Protein AF-A0A7C8NYQ8-F1 (afdb_monomer_lite)

Sequence (105 aa):
GIHELINSCTKLTHLSLTGVVCFLRKDLTRFCRPPPNEFNEHQRAVFCVFSGPGVAKLRNHLNHLSHTNGNLAPDQAYYDDREEQDTPLVDEEDDEDEEEEIQEE

Secondary structure (DSSP, 8-state):
-HHHHHHH-TT--EEEEES-GGG-SHHHHTTSBPPPTTS-HHHHHHEEEEETHHHHHHHHHHHHHHHHHS---TT------------------------------

Structure (mmCIF, N/CA/C/O backbone):
data_AF-A0A7C8NYQ8-F1
#
_entry.id   AF-A0A7C8NYQ8-F1
#
loop_
_atom_site.group_PDB
_atom_site.id
_atom_site.type_symbol
_atom_site.label_atom_id
_atom_site.label_alt_id
_atom_site.label_comp_id
_atom_site.label_asym_id
_atom_site.label_entity_id
_atom_site.label_seq_id
_atom_site.pdbx_PDB_ins_code
_atom_site.Cartn_x
_atom_site.Cartn_y
_atom_site.Cartn_z
_atom_site.occupancy
_atom_site.B_iso_or_equiv
_atom_site.auth_seq_id
_atom_site.auth_comp_id
_atom_site.auth_asym_id
_atom_site.auth_atom_id
_atom_site.pdbx_PDB_model_num
ATOM 1 N N . GLY A 1 1 ? -3.415 -15.870 6.580 1.00 71.00 1 GLY A N 1
ATOM 2 C CA . GLY A 1 1 ? -2.932 -15.266 5.314 1.00 71.00 1 GLY A CA 1
ATOM 3 C C . GLY A 1 1 ? -2.129 -13.996 5.580 1.00 71.00 1 GLY A C 1
ATOM 4 O O . GLY A 1 1 ? -2.039 -13.568 6.719 1.00 71.00 1 GLY A O 1
ATOM 5 N N . ILE A 1 2 ? -1.542 -13.364 4.556 1.00 78.50 2 ILE A N 1
ATOM 6 C CA . ILE A 1 2 ? -0.738 -12.128 4.727 1.00 78.50 2 ILE A CA 1
ATOM 7 C C . ILE A 1 2 ? -1.561 -10.920 5.217 1.00 78.50 2 ILE A C 1
ATOM 9 O O . ILE A 1 2 ? -1.035 -10.046 5.896 1.00 78.50 2 ILE A O 1
ATOM 13 N N . HIS A 1 3 ? -2.862 -10.896 4.911 1.00 84.50 3 HIS A N 1
ATOM 14 C CA . HIS A 1 3 ? -3.816 -9.901 5.410 1.00 84.50 3 HIS A CA 1
ATOM 15 C C . HIS A 1 3 ? -3.905 -9.906 6.943 1.00 84.50 3 HIS A C 1
ATOM 17 O O . HIS A 1 3 ? -3.721 -8.862 7.563 1.00 84.50 3 HIS A O 1
ATOM 23 N N . GLU A 1 4 ? -4.056 -11.085 7.555 1.00 85.31 4 GLU A N 1
ATOM 24 C CA . GLU A 1 4 ? -4.007 -11.244 9.015 1.00 85.31 4 GLU A CA 1
ATOM 25 C C . GLU A 1 4 ? -2.666 -10.780 9.580 1.00 85.31 4 GLU A C 1
ATOM 27 O O . GLU A 1 4 ? -2.655 -10.032 10.547 1.00 85.31 4 GLU A O 1
ATOM 32 N N . LEU A 1 5 ? -1.542 -11.130 8.941 1.00 85.62 5 LEU A N 1
ATOM 33 C CA . LEU A 1 5 ? -0.219 -10.702 9.409 1.00 85.62 5 LEU A CA 1
ATOM 34 C C . LEU A 1 5 ? -0.093 -9.170 9.443 1.00 85.62 5 LEU A C 1
ATOM 36 O O . LEU A 1 5 ? 0.354 -8.603 10.438 1.00 85.62 5 LEU A O 1
ATOM 40 N N . ILE A 1 6 ? -0.518 -8.486 8.377 1.00 88.19 6 ILE A N 1
ATOM 41 C CA . ILE A 1 6 ? -0.455 -7.019 8.286 1.00 88.19 6 ILE A CA 1
ATOM 42 C C . ILE A 1 6 ? -1.364 -6.349 9.334 1.00 88.19 6 ILE A C 1
ATOM 44 O O . ILE A 1 6 ? -1.023 -5.267 9.828 1.00 88.19 6 ILE A O 1
ATOM 48 N N . ASN A 1 7 ? -2.488 -6.980 9.687 1.00 88.06 7 ASN A N 1
ATOM 49 C CA . ASN A 1 7 ? -3.411 -6.501 10.719 1.00 88.06 7 ASN A CA 1
ATOM 50 C C . ASN A 1 7 ? -2.915 -6.785 12.143 1.00 88.06 7 ASN A C 1
ATOM 52 O O . ASN A 1 7 ? -2.995 -5.907 12.998 1.00 88.06 7 ASN A O 1
ATOM 56 N N . SER A 1 8 ? -2.347 -7.965 12.399 1.00 91.00 8 SER A N 1
ATOM 57 C CA . SER A 1 8 ? -1.767 -8.319 13.699 1.00 91.00 8 SER A CA 1
ATOM 58 C C . SER A 1 8 ? -0.530 -7.478 14.023 1.00 91.00 8 SER A C 1
ATOM 60 O O . SER A 1 8 ? -0.281 -7.145 15.181 1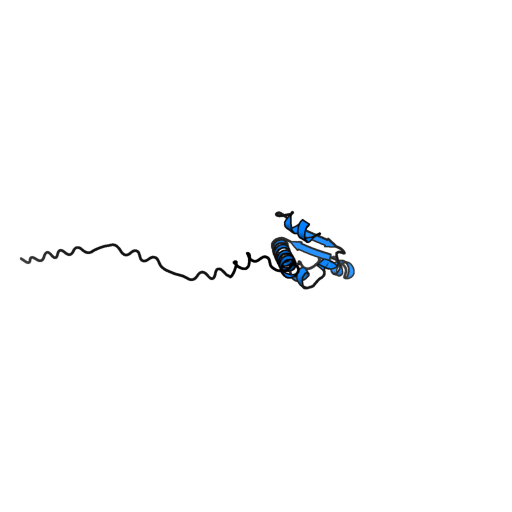.00 91.00 8 SER A O 1
ATOM 62 N N . CYS A 1 9 ? 0.247 -7.087 13.012 1.00 91.00 9 CYS A N 1
ATOM 63 C CA . CYS A 1 9 ? 1.436 -6.261 13.194 1.00 91.00 9 CYS A CA 1
ATOM 64 C C . CYS A 1 9 ? 1.097 -4.761 13.149 1.00 91.00 9 CYS A C 1
ATOM 66 O O . CYS A 1 9 ? 1.432 -4.061 12.192 1.00 91.00 9 CYS A O 1
ATOM 68 N N . THR A 1 10 ? 0.473 -4.232 14.205 1.00 86.62 10 THR A N 1
ATOM 69 C CA . THR A 1 10 ? 0.038 -2.819 14.282 1.00 86.62 10 THR A CA 1
ATOM 70 C C . THR A 1 10 ? 1.179 -1.814 14.095 1.00 86.62 10 THR A C 1
ATOM 72 O O . THR A 1 10 ? 0.994 -0.793 13.433 1.00 86.62 10 THR A O 1
ATOM 75 N N . LYS A 1 11 ? 2.381 -2.146 14.585 1.00 90.62 11 LYS A N 1
ATOM 76 C CA . LYS A 1 11 ? 3.609 -1.336 14.478 1.00 90.62 11 LYS A CA 1
ATOM 77 C C . LYS A 1 11 ? 4.445 -1.617 13.221 1.00 90.62 11 LYS A C 1
ATOM 79 O O . LYS A 1 11 ? 5.589 -1.181 13.151 1.00 90.62 11 LYS A O 1
ATOM 84 N N . LEU A 1 12 ? 3.925 -2.367 12.244 1.00 92.19 12 LEU A N 1
ATOM 85 C CA . LEU A 1 12 ? 4.648 -2.639 11.001 1.00 92.19 12 LEU A CA 1
ATOM 86 C C . LEU A 1 12 ? 4.853 -1.335 10.221 1.00 92.19 12 LEU A C 1
ATOM 88 O O . LEU A 1 12 ? 3.910 -0.771 9.673 1.00 92.19 12 LEU A O 1
ATOM 92 N N . THR A 1 13 ? 6.094 -0.863 10.171 1.00 92.69 13 THR A N 1
ATOM 93 C CA . THR A 1 13 ? 6.485 0.352 9.441 1.00 92.69 13 THR A CA 1
ATOM 94 C C . THR A 1 13 ? 7.174 0.045 8.119 1.00 92.69 13 THR A C 1
ATOM 96 O O . THR A 1 13 ? 7.306 0.933 7.278 1.00 92.69 13 THR A O 1
ATOM 99 N N . HIS A 1 14 ? 7.618 -1.197 7.923 1.00 93.88 14 HIS A N 1
ATOM 100 C CA . HIS A 1 14 ? 8.395 -1.605 6.764 1.00 93.88 14 HIS A CA 1
ATOM 101 C C . HIS A 1 14 ? 8.092 -3.054 6.386 1.00 93.88 14 HIS A C 1
ATOM 103 O O . HIS A 1 14 ? 8.158 -3.945 7.230 1.00 93.88 14 HIS A O 1
ATOM 109 N N . LEU A 1 15 ? 7.782 -3.287 5.114 1.00 92.88 15 LEU A N 1
ATOM 110 C CA . LEU A 1 15 ? 7.499 -4.601 4.550 1.00 92.88 15 LEU A CA 1
ATOM 111 C C . LEU A 1 15 ? 8.226 -4.731 3.211 1.00 92.88 15 LEU A C 1
ATOM 113 O O . LEU A 1 15 ? 7.849 -4.075 2.242 1.00 92.88 15 LEU A O 1
ATOM 117 N N . SER A 1 16 ? 9.242 -5.591 3.161 1.00 92.69 16 SER A N 1
ATOM 118 C CA . SER A 1 16 ? 9.956 -5.950 1.931 1.00 92.69 16 SER A CA 1
ATOM 119 C C . SER A 1 16 ? 9.577 -7.359 1.511 1.00 92.69 16 SER A C 1
ATOM 121 O O . SER A 1 16 ? 9.631 -8.279 2.326 1.00 92.69 16 SER A O 1
ATOM 123 N N . LEU A 1 17 ? 9.224 -7.530 0.242 1.00 91.75 17 LEU A N 1
ATOM 124 C CA . LEU A 1 17 ? 8.834 -8.813 -0.324 1.00 91.75 17 LEU A CA 1
ATOM 125 C C . LEU A 1 17 ? 9.618 -9.064 -1.611 1.00 91.75 17 LEU A C 1
ATOM 127 O O . LEU A 1 17 ? 9.770 -8.168 -2.443 1.00 91.75 17 LEU A O 1
ATOM 131 N N . THR A 1 18 ? 10.055 -10.308 -1.780 1.00 93.31 18 THR A N 1
ATOM 132 C CA . THR A 1 18 ? 10.735 -10.788 -2.984 1.00 93.31 18 THR A CA 1
ATOM 133 C C . THR A 1 18 ? 10.053 -12.068 -3.445 1.00 93.31 18 THR A C 1
ATOM 135 O O . THR A 1 18 ? 9.846 -12.977 -2.645 1.00 93.31 18 THR A O 1
ATOM 138 N N . GLY A 1 19 ? 9.687 -12.147 -4.724 1.00 88.38 19 GLY A N 1
ATOM 139 C CA . GLY A 1 19 ? 9.100 -13.353 -5.320 1.00 88.38 19 GLY A CA 1
ATOM 140 C C . GLY A 1 19 ? 7.648 -13.632 -4.915 1.00 88.38 19 GLY A C 1
ATOM 141 O O . GLY A 1 19 ? 7.123 -14.702 -5.211 1.00 88.38 19 GLY A O 1
ATOM 142 N N . VAL A 1 20 ? 6.972 -12.682 -4.262 1.00 89.50 20 VAL A N 1
ATOM 143 C CA . VAL A 1 20 ? 5.577 -12.844 -3.833 1.00 89.50 20 VAL A CA 1
ATOM 144 C C . VAL A 1 20 ? 4.640 -12.243 -4.881 1.00 89.50 20 VAL A C 1
ATOM 146 O O . VAL A 1 20 ? 4.237 -11.085 -4.798 1.00 89.50 20 VAL A O 1
ATOM 149 N N . VAL A 1 21 ? 4.280 -13.047 -5.885 1.00 84.75 21 VAL A N 1
ATOM 150 C CA . VAL A 1 21 ? 3.536 -12.593 -7.078 1.00 84.75 21 VAL A CA 1
ATOM 151 C C . VAL A 1 21 ? 2.197 -11.918 -6.773 1.00 84.75 21 VAL A C 1
ATOM 153 O O . VAL A 1 21 ? 1.796 -11.005 -7.491 1.00 84.75 21 VAL A O 1
ATOM 156 N N . CYS A 1 22 ? 1.516 -12.296 -5.684 1.00 85.00 22 CYS A N 1
ATOM 157 C CA . CYS A 1 22 ? 0.254 -11.660 -5.304 1.00 85.00 22 CYS A CA 1
ATOM 158 C C . CYS A 1 22 ? 0.419 -10.181 -4.917 1.00 85.00 22 CYS A C 1
ATOM 160 O O . CYS A 1 22 ? -0.548 -9.434 -5.029 1.00 85.00 22 CYS A O 1
ATOM 162 N N . PHE A 1 23 ? 1.630 -9.740 -4.555 1.00 85.94 23 PHE A N 1
ATOM 163 C CA . PHE A 1 23 ? 1.954 -8.340 -4.258 1.00 85.94 23 PHE A CA 1
ATOM 164 C C . PHE A 1 23 ? 2.443 -7.537 -5.464 1.00 85.94 23 PHE A C 1
ATOM 166 O O . PHE A 1 23 ? 2.582 -6.323 -5.361 1.00 85.94 23 PHE A O 1
ATOM 173 N N . LEU A 1 24 ? 2.630 -8.176 -6.622 1.00 86.56 24 LEU A N 1
ATOM 174 C CA . LEU A 1 24 ? 3.011 -7.501 -7.869 1.00 86.56 24 LEU A CA 1
ATOM 175 C C . LEU A 1 24 ? 1.802 -6.928 -8.630 1.00 86.56 24 LEU A C 1
ATOM 177 O O . LEU A 1 24 ? 1.948 -6.348 -9.708 1.00 86.56 24 LEU A O 1
ATOM 181 N N . ARG A 1 25 ? 0.589 -7.067 -8.082 1.00 89.44 25 ARG A N 1
ATOM 182 C CA . ARG A 1 25 ? -0.632 -6.514 -8.676 1.00 89.44 25 ARG A CA 1
ATOM 183 C C . ARG A 1 25 ? -0.618 -4.984 -8.649 1.00 89.44 25 ARG A C 1
ATOM 185 O O . ARG A 1 25 ? -0.258 -4.379 -7.644 1.00 89.44 25 ARG A O 1
ATOM 192 N N . LYS A 1 26 ? -1.105 -4.355 -9.724 1.00 88.50 26 LYS A N 1
ATOM 193 C CA . LYS A 1 26 ? -1.128 -2.886 -9.900 1.00 88.50 26 LYS A CA 1
ATOM 194 C C . LYS A 1 26 ? -1.917 -2.129 -8.823 1.00 88.50 26 LYS A C 1
ATOM 196 O O . LYS A 1 26 ? -1.657 -0.955 -8.567 1.00 88.50 26 LYS A O 1
ATOM 201 N N . ASP A 1 27 ? -2.907 -2.766 -8.203 1.00 89.50 27 ASP A N 1
ATOM 202 C CA . ASP A 1 27 ? -3.673 -2.177 -7.104 1.00 89.50 27 ASP A CA 1
ATOM 203 C C . ASP A 1 27 ? -2.879 -2.113 -5.796 1.00 89.50 27 ASP A C 1
ATOM 205 O O . ASP A 1 27 ? -3.130 -1.222 -4.994 1.00 89.50 27 ASP A O 1
ATOM 209 N N . LEU A 1 28 ? -1.887 -2.989 -5.621 1.00 90.56 28 LEU A N 1
ATOM 210 C CA . LEU A 1 28 ? -1.003 -3.001 -4.456 1.00 90.56 28 LEU A CA 1
ATOM 211 C C . LEU A 1 28 ? 0.287 -2.228 -4.728 1.00 90.56 28 LEU A C 1
ATOM 213 O O . LEU A 1 28 ? 0.700 -1.411 -3.907 1.00 90.56 28 LEU A O 1
ATOM 217 N N . THR A 1 29 ? 0.894 -2.413 -5.903 1.00 91.44 29 THR A N 1
ATOM 218 C CA . THR A 1 29 ? 2.188 -1.799 -6.237 1.00 91.44 29 THR A CA 1
ATOM 219 C C . THR A 1 29 ? 2.149 -0.276 -6.312 1.00 91.44 29 THR A C 1
ATOM 221 O O . THR A 1 29 ? 3.186 0.361 -6.155 1.00 91.44 29 THR A O 1
ATOM 224 N N . ARG A 1 30 ? 0.961 0.336 -6.433 1.00 92.75 30 ARG A N 1
ATOM 225 C CA . ARG A 1 30 ? 0.781 1.795 -6.299 1.00 92.75 30 ARG A CA 1
ATOM 226 C C . ARG A 1 30 ? 1.212 2.349 -4.934 1.00 92.75 30 ARG A C 1
ATOM 228 O O . ARG A 1 30 ? 1.461 3.543 -4.818 1.00 92.75 30 ARG A O 1
ATOM 235 N N . PHE A 1 31 ? 1.253 1.507 -3.898 1.00 93.06 31 PHE A N 1
ATOM 236 C CA . PHE A 1 31 ? 1.695 1.885 -2.553 1.00 93.06 31 PHE A CA 1
ATOM 237 C C . PHE A 1 31 ? 3.169 1.539 -2.299 1.00 93.06 31 PHE A C 1
ATOM 239 O O . PHE A 1 31 ? 3.685 1.825 -1.215 1.00 93.06 31 PHE A O 1
ATOM 246 N N . CYS A 1 32 ? 3.842 0.912 -3.269 1.00 92.88 32 CYS A N 1
ATOM 247 C CA . CYS A 1 32 ? 5.253 0.579 -3.170 1.00 92.88 32 CYS A CA 1
ATOM 248 C C . CYS A 1 32 ? 6.139 1.791 -3.436 1.00 92.88 32 CYS A C 1
ATOM 250 O O . CYS A 1 32 ? 5.781 2.721 -4.159 1.00 92.88 32 CYS A O 1
ATOM 252 N N . ARG A 1 33 ? 7.354 1.735 -2.899 1.00 92.81 33 ARG A N 1
ATOM 253 C CA . ARG A 1 33 ? 8.441 2.600 -3.358 1.00 92.81 33 ARG A CA 1
ATOM 254 C C . ARG A 1 33 ? 9.083 2.025 -4.624 1.00 92.81 33 ARG A C 1
ATOM 256 O O . ARG A 1 33 ? 9.011 0.811 -4.834 1.00 92.81 33 ARG A O 1
ATOM 263 N N . PRO A 1 34 ? 9.728 2.870 -5.449 1.00 88.25 34 PRO A N 1
ATOM 264 C CA . PRO A 1 34 ? 10.521 2.383 -6.568 1.00 88.25 34 PRO A CA 1
ATOM 265 C C . PRO A 1 34 ? 11.598 1.403 -6.075 1.00 88.25 34 PRO A C 1
ATOM 267 O O . PRO A 1 34 ? 12.178 1.628 -5.005 1.00 88.25 34 PRO A O 1
ATOM 270 N N . PRO A 1 35 ? 11.861 0.318 -6.825 1.00 88.31 35 PRO A N 1
ATOM 271 C CA . PRO A 1 35 ? 12.925 -0.612 -6.483 1.00 88.31 35 PRO A CA 1
ATOM 272 C C . PRO A 1 35 ? 14.295 0.088 -6.577 1.00 88.31 35 PRO A C 1
ATOM 274 O O . PRO A 1 35 ? 14.433 1.030 -7.363 1.00 88.31 35 PRO A O 1
ATOM 277 N N . PRO A 1 36 ? 15.304 -0.363 -5.809 1.00 89.25 36 PRO A N 1
ATOM 278 C CA . PRO A 1 36 ? 16.657 0.191 -5.856 1.00 89.25 36 PRO A CA 1
ATOM 279 C C . PRO A 1 36 ? 17.257 0.185 -7.270 1.00 89.25 36 PRO A C 1
ATOM 281 O O . PRO A 1 36 ? 16.965 -0.705 -8.074 1.00 89.25 36 PRO A O 1
ATOM 284 N N . ASN A 1 37 ? 18.108 1.169 -7.570 1.00 89.94 37 ASN A N 1
ATOM 285 C CA . ASN A 1 37 ? 18.733 1.317 -8.891 1.00 89.94 37 ASN A CA 1
ATOM 286 C C . ASN A 1 37 ? 19.840 0.283 -9.133 1.00 89.94 37 ASN A C 1
ATOM 288 O O . ASN A 1 37 ? 20.184 0.001 -10.275 1.00 89.94 37 ASN A O 1
ATOM 292 N N . GLU A 1 38 ? 20.383 -0.294 -8.062 1.00 94.44 38 GLU A N 1
ATOM 293 C CA . GLU A 1 38 ? 21.402 -1.341 -8.098 1.00 94.44 38 GLU A CA 1
ATOM 294 C C . GLU A 1 38 ? 20.827 -2.698 -8.532 1.00 94.44 38 GLU A C 1
ATOM 296 O O . GLU A 1 38 ? 21.578 -3.637 -8.795 1.00 94.44 38 GLU A O 1
ATOM 301 N N . PHE A 1 39 ? 19.498 -2.829 -8.584 1.00 90.81 39 PHE A N 1
ATOM 302 C CA . PHE A 1 39 ? 18.842 -4.077 -8.949 1.00 90.81 39 PHE A CA 1
ATOM 303 C C . PHE A 1 39 ? 18.765 -4.215 -10.468 1.00 90.81 39 PHE A C 1
ATOM 305 O O . PHE A 1 39 ? 18.339 -3.303 -11.179 1.00 90.81 39 PHE A O 1
ATOM 312 N N . ASN A 1 40 ? 19.112 -5.400 -10.969 1.00 93.25 40 ASN A N 1
ATOM 313 C CA . ASN A 1 40 ? 18.895 -5.730 -12.373 1.00 93.25 40 ASN A CA 1
ATOM 314 C C . ASN A 1 40 ? 17.390 -5.849 -12.687 1.00 93.25 40 ASN A C 1
ATOM 316 O O . ASN A 1 40 ? 16.546 -5.918 -11.792 1.00 93.25 40 ASN A O 1
ATOM 320 N N . GLU A 1 41 ? 17.035 -5.878 -13.971 1.00 91.62 41 GLU A N 1
ATOM 321 C CA . GLU A 1 41 ? 15.632 -5.900 -14.405 1.00 91.62 41 GLU A CA 1
ATOM 322 C C . GLU A 1 41 ? 14.825 -7.040 -13.768 1.00 91.62 41 GLU A C 1
ATOM 324 O O . GLU A 1 41 ? 13.712 -6.823 -13.287 1.00 91.62 41 GLU A O 1
ATOM 329 N N . HIS A 1 42 ? 15.421 -8.230 -13.676 1.00 90.94 42 HIS A N 1
ATOM 330 C CA . HIS A 1 42 ? 14.780 -9.390 -13.070 1.00 90.94 42 HIS A CA 1
ATOM 331 C C . HIS A 1 42 ? 14.506 -9.186 -11.574 1.00 90.94 42 HIS A C 1
ATOM 333 O O . HIS A 1 42 ? 13.395 -9.427 -11.109 1.00 90.94 42 HIS A O 1
ATOM 339 N N . GLN A 1 43 ? 15.488 -8.680 -10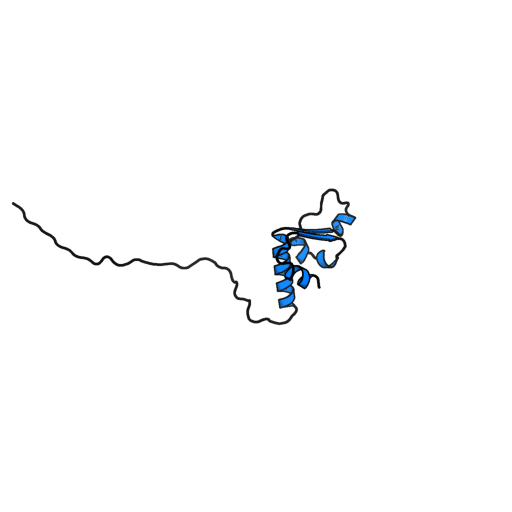.825 1.00 91.25 43 GLN A N 1
ATOM 340 C CA . GLN A 1 43 ? 15.348 -8.376 -9.399 1.00 91.25 43 GLN A CA 1
ATOM 341 C C . GLN A 1 43 ? 14.280 -7.308 -9.152 1.00 91.25 43 GLN A C 1
ATOM 343 O O . GLN A 1 43 ? 13.476 -7.440 -8.232 1.00 91.25 43 GLN A O 1
ATOM 348 N N . ARG A 1 44 ? 14.223 -6.278 -10.004 1.00 90.19 44 ARG A N 1
ATOM 349 C CA . ARG A 1 44 ? 13.206 -5.220 -9.932 1.00 90.19 44 ARG A CA 1
ATOM 350 C C . ARG A 1 44 ? 11.798 -5.754 -10.189 1.00 90.19 44 ARG A C 1
ATOM 352 O O . ARG A 1 44 ? 10.859 -5.279 -9.563 1.00 90.19 44 ARG A O 1
ATOM 359 N N . ALA A 1 45 ? 11.648 -6.744 -11.070 1.00 89.00 45 ALA A N 1
ATOM 360 C CA . ALA A 1 45 ? 10.351 -7.331 -11.404 1.00 89.00 45 ALA A CA 1
ATOM 361 C C . ALA A 1 45 ? 9.740 -8.159 -10.262 1.00 89.00 45 ALA A C 1
ATOM 363 O O . ALA A 1 45 ? 8.521 -8.290 -10.189 1.00 89.00 45 ALA A O 1
ATOM 364 N N . VAL A 1 46 ? 10.569 -8.716 -9.374 1.00 91.69 46 VAL A N 1
ATOM 365 C CA . VAL A 1 46 ? 10.117 -9.586 -8.274 1.00 91.69 46 VAL A CA 1
ATOM 366 C C . VAL A 1 46 ? 10.158 -8.915 -6.903 1.00 91.69 46 VAL A C 1
ATOM 368 O O . VAL A 1 46 ? 9.762 -9.544 -5.922 1.00 91.69 46 VAL A O 1
ATOM 371 N N . PHE A 1 47 ? 10.641 -7.675 -6.820 1.00 92.75 47 PHE A N 1
ATOM 372 C CA . PHE A 1 47 ? 10.818 -6.945 -5.570 1.00 92.75 47 PHE A CA 1
ATOM 373 C C . PHE A 1 47 ? 9.756 -5.863 -5.391 1.00 92.75 47 PHE A C 1
ATOM 375 O O . PHE A 1 47 ? 9.543 -5.026 -6.268 1.00 92.75 47 PHE A O 1
ATOM 382 N N . CYS A 1 48 ? 9.143 -5.825 -4.212 1.00 92.94 48 CYS A N 1
ATOM 383 C CA . CYS A 1 48 ? 8.289 -4.719 -3.812 1.00 92.94 48 CYS A CA 1
ATOM 384 C C . CYS A 1 48 ? 8.496 -4.378 -2.336 1.00 92.94 48 CYS A C 1
ATOM 386 O O . CYS A 1 48 ? 8.629 -5.263 -1.487 1.00 92.94 48 CYS A O 1
ATOM 388 N N . VAL A 1 49 ? 8.503 -3.082 -2.025 1.00 94.25 49 VAL A N 1
ATOM 389 C CA . VAL A 1 49 ? 8.688 -2.590 -0.659 1.00 94.25 49 VAL A CA 1
ATOM 390 C C . VAL A 1 49 ? 7.639 -1.546 -0.310 1.00 94.25 49 VAL A C 1
ATOM 392 O O . VAL A 1 49 ? 7.381 -0.617 -1.076 1.00 94.25 49 VAL A O 1
ATOM 395 N N . PHE A 1 50 ? 7.058 -1.696 0.874 1.00 94.19 50 PHE A N 1
ATOM 396 C CA . PHE A 1 50 ? 6.115 -0.766 1.476 1.00 94.19 50 PHE A CA 1
ATOM 397 C C . PHE A 1 50 ? 6.755 -0.191 2.736 1.00 94.19 50 PHE A C 1
ATOM 399 O O . PHE A 1 50 ? 7.219 -0.938 3.597 1.00 94.19 50 PHE A O 1
ATOM 406 N N . SER A 1 51 ? 6.781 1.133 2.866 1.00 94.06 51 SER A N 1
ATOM 407 C CA . SER A 1 51 ? 7.380 1.796 4.027 1.00 94.06 51 SER A CA 1
ATOM 408 C C . SER A 1 51 ? 6.542 2.977 4.495 1.00 94.06 51 SER A C 1
ATOM 410 O O . SER A 1 51 ? 5.997 3.713 3.667 1.00 94.06 51 SER A O 1
ATOM 412 N N . GLY A 1 52 ? 6.483 3.182 5.811 1.00 91.50 52 GLY A N 1
ATOM 413 C CA . GLY A 1 52 ? 5.776 4.290 6.445 1.00 91.50 52 GLY A CA 1
ATOM 414 C C . GLY A 1 52 ? 4.310 4.352 5.991 1.00 91.50 52 GLY A C 1
ATOM 415 O O . GLY A 1 52 ? 3.588 3.367 6.169 1.00 91.50 52 GLY A O 1
ATOM 416 N N . PRO A 1 53 ? 3.866 5.448 5.342 1.00 92.00 53 PRO A N 1
ATOM 417 C CA . PRO A 1 53 ? 2.489 5.586 4.861 1.00 92.00 53 PRO A CA 1
ATOM 418 C C . PRO A 1 53 ? 2.047 4.486 3.885 1.00 92.00 53 PRO A C 1
ATOM 420 O O . PRO A 1 53 ? 0.864 4.158 3.828 1.00 92.00 53 PRO A O 1
ATOM 423 N N . GLY A 1 54 ? 2.976 3.898 3.120 1.00 92.94 54 GLY A N 1
ATOM 424 C CA . GLY A 1 54 ? 2.658 2.838 2.158 1.00 92.94 54 GLY A CA 1
ATOM 425 C C . GLY A 1 54 ? 2.104 1.578 2.826 1.00 92.94 54 GLY A C 1
ATOM 426 O O . GLY A 1 54 ? 1.184 0.959 2.296 1.00 92.94 54 GLY A O 1
ATOM 427 N N . VAL A 1 55 ? 2.596 1.240 4.024 1.00 93.31 55 VAL A N 1
ATOM 428 C CA . VAL A 1 55 ? 2.096 0.089 4.796 1.00 93.31 55 VAL A CA 1
ATOM 429 C C . VAL A 1 55 ? 0.684 0.356 5.320 1.00 93.31 55 VAL A C 1
ATOM 431 O O . VAL A 1 55 ? -0.170 -0.525 5.245 1.00 93.31 55 VAL A O 1
ATOM 434 N N . ALA A 1 56 ? 0.408 1.577 5.790 1.00 91.88 56 ALA A N 1
ATOM 435 C CA . ALA A 1 56 ? -0.925 1.962 6.256 1.00 91.88 56 ALA A CA 1
ATOM 436 C C . ALA A 1 56 ? -1.961 1.915 5.119 1.00 91.88 56 ALA A C 1
ATOM 438 O O . ALA A 1 56 ? -3.025 1.318 5.272 1.00 91.88 56 ALA A O 1
ATOM 439 N N . LYS A 1 57 ? -1.620 2.464 3.944 1.00 92.94 57 LYS A N 1
ATOM 440 C CA . LYS A 1 57 ? -2.482 2.409 2.752 1.00 92.94 57 LYS A CA 1
ATOM 441 C C . LYS A 1 57 ? -2.734 0.974 2.290 1.00 92.94 57 LYS A C 1
ATOM 443 O O . LYS A 1 57 ? -3.875 0.624 1.998 1.00 92.94 57 LYS A O 1
ATOM 448 N N . LEU A 1 58 ? -1.694 0.136 2.280 1.00 92.56 58 LEU A N 1
ATOM 449 C CA . LEU A 1 58 ? -1.815 -1.283 1.949 1.00 92.56 58 LEU A CA 1
ATOM 450 C C . LEU A 1 58 ? -2.763 -2.007 2.914 1.00 92.56 58 LEU A C 1
ATOM 452 O O . LEU A 1 58 ? -3.647 -2.730 2.462 1.00 92.56 58 LEU A O 1
ATOM 456 N N . ARG A 1 59 ? -2.607 -1.794 4.228 1.00 92.00 59 ARG A N 1
ATOM 457 C CA . ARG A 1 59 ? -3.485 -2.377 5.254 1.00 92.00 59 ARG A CA 1
ATOM 458 C C . ARG A 1 59 ? -4.943 -2.001 5.007 1.00 92.00 59 ARG A C 1
ATOM 460 O O . ARG A 1 59 ? -5.793 -2.883 4.934 1.00 92.00 59 ARG A O 1
ATOM 467 N N . ASN A 1 60 ? -5.211 -0.712 4.814 1.00 92.12 60 ASN A N 1
ATOM 468 C CA . ASN A 1 60 ? -6.561 -0.220 4.566 1.00 92.12 60 ASN A CA 1
ATOM 469 C C . ASN A 1 60 ? -7.150 -0.843 3.298 1.00 92.12 60 ASN A C 1
ATOM 471 O O . ASN A 1 60 ? -8.246 -1.390 3.351 1.00 92.12 60 ASN A O 1
ATOM 475 N N . HIS A 1 61 ? -6.412 -0.843 2.186 1.00 91.62 61 HIS A N 1
ATOM 476 C CA . HIS A 1 61 ? -6.872 -1.428 0.922 1.00 91.62 61 HIS A CA 1
ATOM 477 C C . HIS A 1 61 ? -7.195 -2.922 1.046 1.00 91.62 61 HIS A C 1
ATOM 479 O O . HIS A 1 61 ? -8.237 -3.371 0.574 1.00 91.62 61 HIS A O 1
ATOM 485 N N . LEU A 1 62 ? -6.344 -3.697 1.728 1.00 88.94 62 LEU A N 1
ATOM 486 C CA . LEU A 1 62 ? -6.588 -5.125 1.947 1.00 88.94 62 LEU A CA 1
ATOM 487 C C . LEU A 1 62 ? -7.801 -5.378 2.854 1.00 88.94 62 LEU A C 1
ATOM 489 O O . LEU A 1 62 ? -8.564 -6.304 2.586 1.00 88.94 62 LEU A O 1
ATOM 493 N N . ASN A 1 63 ? -8.019 -4.541 3.873 1.00 90.38 63 ASN A N 1
ATOM 494 C CA . ASN A 1 63 ? -9.229 -4.601 4.693 1.00 90.38 63 ASN A CA 1
ATOM 495 C C . ASN A 1 63 ? -10.477 -4.346 3.836 1.00 90.38 63 ASN A C 1
ATOM 497 O O . ASN A 1 63 ? -11.372 -5.188 3.814 1.00 90.38 63 ASN A O 1
ATOM 501 N N . HIS A 1 64 ? -10.503 -3.284 3.028 1.00 89.06 64 HIS A N 1
ATOM 502 C CA . HIS A 1 64 ? -11.629 -3.001 2.127 1.00 89.06 64 HIS A CA 1
ATOM 503 C C . HIS A 1 64 ? -11.883 -4.144 1.130 1.00 89.06 64 HIS A C 1
ATOM 505 O O . HIS A 1 64 ? -13.024 -4.547 0.912 1.00 89.06 64 HIS A O 1
ATOM 511 N N . LEU A 1 65 ? -10.828 -4.735 0.563 1.00 84.81 65 LEU A N 1
ATOM 512 C CA . LEU A 1 65 ? -10.934 -5.921 -0.294 1.00 84.81 65 LEU A CA 1
ATOM 513 C C . LEU A 1 65 ? -11.541 -7.127 0.433 1.00 84.81 65 LEU A C 1
ATOM 515 O O . LEU A 1 65 ? -12.321 -7.867 -0.160 1.00 84.81 65 LEU A O 1
ATOM 519 N N . SER A 1 66 ? -11.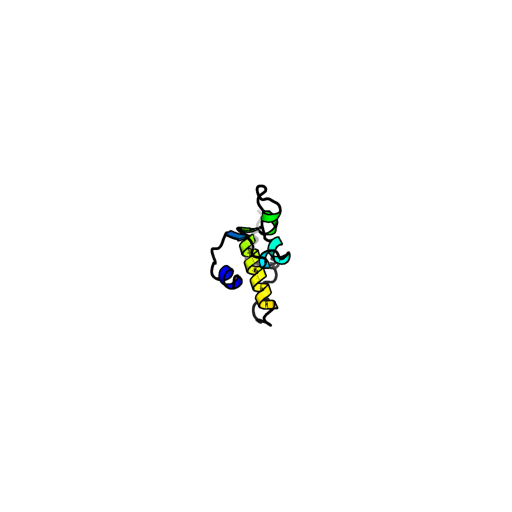198 -7.350 1.703 1.00 82.06 66 SER A N 1
ATOM 520 C CA . SER A 1 66 ? -11.805 -8.437 2.481 1.00 82.06 66 SER A CA 1
ATOM 521 C C . SER A 1 66 ? -13.292 -8.197 2.761 1.00 82.06 66 SER A C 1
ATOM 523 O O . SER A 1 66 ? -14.082 -9.124 2.610 1.00 82.06 66 SER A O 1
ATOM 525 N N . HIS A 1 67 ? -13.690 -6.955 3.056 1.00 72.25 67 HIS A N 1
ATOM 526 C CA . HIS A 1 67 ? -15.093 -6.589 3.287 1.00 72.25 67 HIS A CA 1
ATOM 527 C C . HIS A 1 67 ? -15.943 -6.632 2.009 1.00 72.25 67 HIS A C 1
ATOM 529 O O . HIS A 1 67 ? -17.114 -6.990 2.053 1.00 72.25 67 HIS A O 1
ATOM 535 N N . THR A 1 68 ? -15.360 -6.294 0.857 1.00 70.12 68 THR A N 1
ATOM 536 C CA . THR A 1 68 ? -16.065 -6.321 -0.438 1.00 70.12 68 THR A CA 1
ATOM 537 C C . THR A 1 68 ? -16.223 -7.735 -0.993 1.00 70.12 68 THR A C 1
ATOM 539 O O . THR A 1 68 ? -17.257 -8.049 -1.575 1.00 70.12 68 THR A O 1
ATOM 542 N N . ASN A 1 69 ? -15.235 -8.612 -0.789 1.00 64.62 69 ASN A N 1
ATOM 543 C CA . ASN A 1 69 ? -15.298 -10.003 -1.249 1.00 64.62 69 ASN A CA 1
ATOM 544 C C . ASN A 1 69 ? -16.080 -10.923 -0.293 1.00 64.62 69 ASN A C 1
ATOM 546 O O . ASN A 1 69 ? -16.528 -11.992 -0.703 1.00 64.62 69 ASN A O 1
ATOM 550 N N . GLY A 1 70 ? -16.246 -10.522 0.970 1.00 57.00 70 GLY A N 1
ATOM 551 C CA . GLY A 1 70 ? -17.064 -11.198 1.973 1.00 57.00 70 GLY A CA 1
ATOM 552 C C . GLY A 1 70 ? -18.270 -10.347 2.354 1.00 57.00 70 GLY A C 1
ATOM 553 O O . GLY A 1 70 ? -18.255 -9.729 3.405 1.00 57.00 70 GLY A O 1
ATOM 554 N N . ASN A 1 71 ? -19.268 -10.290 1.470 1.00 49.28 71 ASN A N 1
ATOM 555 C CA . ASN A 1 71 ? -20.664 -9.900 1.715 1.00 49.28 71 ASN A CA 1
ATOM 556 C C . ASN A 1 71 ? -20.951 -9.158 3.057 1.00 49.28 71 ASN A C 1
ATOM 558 O O . ASN A 1 71 ? -21.134 -9.801 4.084 1.00 49.28 71 ASN A O 1
ATOM 562 N N . LEU A 1 72 ? -21.043 -7.819 3.002 1.00 52.06 72 LEU A N 1
ATOM 563 C CA . LEU A 1 72 ? -21.708 -6.906 3.958 1.00 52.06 72 LEU A CA 1
ATOM 564 C C . LEU A 1 72 ? -21.388 -7.090 5.462 1.00 52.06 72 LEU A C 1
ATOM 566 O O . LEU A 1 72 ? -22.063 -7.833 6.171 1.00 52.06 72 LEU A O 1
ATOM 570 N N . ALA A 1 73 ? -20.482 -6.262 5.993 1.00 45.75 73 ALA A N 1
ATOM 571 C CA . ALA A 1 73 ? -20.584 -5.807 7.384 1.00 45.75 73 ALA A CA 1
ATOM 572 C C . ALA A 1 73 ? -21.342 -4.459 7.386 1.00 45.75 73 ALA A C 1
ATOM 574 O O . ALA A 1 73 ? -20.867 -3.523 6.742 1.00 45.75 73 ALA A O 1
ATOM 575 N N . PRO A 1 74 ? -22.509 -4.332 8.046 1.00 47.47 74 PRO A N 1
ATOM 576 C CA . PRO A 1 74 ? -23.386 -3.167 7.894 1.00 47.47 74 PRO A CA 1
ATOM 577 C C . PRO A 1 74 ? -22.938 -1.899 8.646 1.00 47.47 74 PRO A C 1
ATOM 579 O O . PRO A 1 74 ? -23.659 -0.911 8.605 1.00 47.47 74 PRO A O 1
ATOM 582 N N . ASP A 1 75 ? -21.778 -1.885 9.311 1.00 51.16 75 ASP A N 1
ATOM 583 C CA . ASP A 1 75 ? -21.502 -0.891 10.365 1.00 51.16 75 ASP A CA 1
ATOM 584 C C . ASP A 1 75 ? -20.277 0.016 10.132 1.00 51.16 75 ASP A C 1
ATOM 586 O O . ASP A 1 75 ? -19.760 0.621 11.064 1.00 51.16 75 ASP A O 1
ATOM 590 N N . GLN A 1 76 ? -19.751 0.122 8.903 1.00 50.16 76 GLN A N 1
ATOM 591 C CA . GLN A 1 76 ? -18.528 0.920 8.684 1.00 50.16 76 GLN A CA 1
ATOM 592 C C . GLN A 1 76 ? -18.495 1.789 7.426 1.00 50.16 76 GLN A C 1
ATOM 594 O O . GLN A 1 76 ? -17.429 2.217 6.995 1.00 50.16 76 GLN A O 1
ATOM 599 N N . ALA A 1 77 ? -19.665 2.134 6.885 1.00 49.09 77 ALA A N 1
ATOM 600 C CA . ALA A 1 77 ? -19.791 3.200 5.888 1.00 49.09 77 ALA A CA 1
ATOM 601 C C . ALA A 1 77 ? -19.766 4.622 6.503 1.00 49.09 77 ALA A C 1
ATOM 603 O O . ALA A 1 77 ? -19.968 5.592 5.785 1.00 49.09 77 ALA A O 1
ATOM 604 N N . TYR A 1 78 ? -19.510 4.765 7.812 1.00 54.00 78 TYR A N 1
ATOM 605 C CA . TYR A 1 78 ? -19.531 6.049 8.529 1.00 54.00 78 TYR A CA 1
ATOM 606 C C . TYR A 1 78 ? -18.134 6.643 8.770 1.00 54.00 78 TYR A C 1
ATOM 608 O O . TYR A 1 78 ? -17.791 7.042 9.876 1.00 54.00 78 TYR A O 1
ATOM 616 N N . TYR A 1 79 ? -17.306 6.703 7.735 1.00 48.88 79 TYR A N 1
ATOM 617 C CA . TYR A 1 79 ? -16.246 7.712 7.684 1.00 48.88 79 TYR A CA 1
ATOM 618 C C . TYR A 1 79 ? -16.245 8.303 6.282 1.00 48.88 79 TYR A C 1
ATOM 620 O O . TYR A 1 79 ? -15.342 8.068 5.481 1.00 48.88 79 TYR A O 1
ATOM 628 N N . ASP A 1 80 ? -17.348 8.996 6.005 1.00 48.78 80 ASP A N 1
ATOM 629 C CA . ASP A 1 80 ? -17.397 10.041 4.999 1.00 48.78 80 ASP A CA 1
ATOM 630 C C . ASP A 1 80 ? -16.693 11.285 5.552 1.00 48.78 80 ASP A C 1
ATOM 632 O O . ASP A 1 80 ? -16.620 11.510 6.764 1.00 48.78 80 ASP A O 1
ATOM 636 N N . ASP A 1 81 ? -16.103 12.007 4.621 1.00 45.19 81 ASP A N 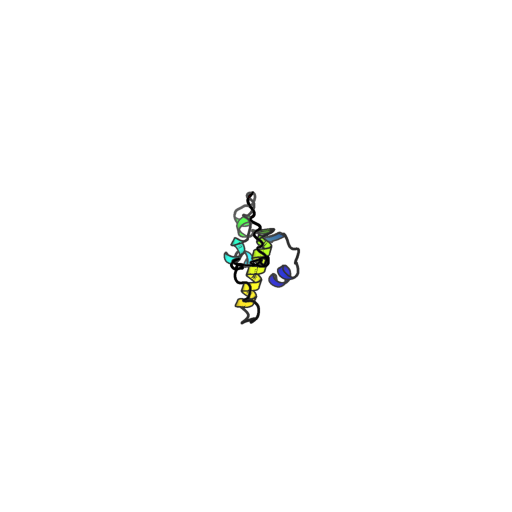1
ATOM 637 C CA . ASP A 1 81 ? -15.205 13.135 4.759 1.00 45.19 81 ASP A CA 1
ATOM 638 C C . ASP A 1 81 ? -15.679 14.133 5.824 1.00 45.19 81 ASP A C 1
ATOM 640 O O . ASP A 1 81 ? -16.790 14.659 5.771 1.00 45.19 81 ASP A O 1
ATOM 644 N N . ARG A 1 82 ? -14.822 14.433 6.804 1.00 53.62 82 ARG A N 1
ATOM 645 C CA . ARG A 1 82 ? -15.041 15.581 7.686 1.00 53.62 82 ARG A CA 1
ATOM 646 C C . ARG A 1 82 ? -14.664 16.833 6.893 1.00 53.62 82 ARG A C 1
ATOM 648 O O . ARG A 1 82 ? -13.615 17.423 7.133 1.00 53.62 82 ARG A O 1
ATOM 655 N N . GLU A 1 83 ? -15.506 17.215 5.936 1.00 51.41 83 GLU A N 1
ATOM 656 C CA . GLU A 1 83 ? -15.588 18.609 5.519 1.00 51.41 83 GLU A CA 1
ATOM 657 C C . GLU A 1 83 ? -16.126 19.388 6.728 1.00 51.41 83 GLU A C 1
ATOM 659 O O . GLU A 1 83 ? -17.284 19.266 7.122 1.00 51.41 83 GLU A O 1
ATOM 664 N N . GLU A 1 84 ? -15.234 20.118 7.398 1.00 57.56 84 GLU A N 1
ATOM 665 C CA . GLU A 1 84 ? -15.573 21.033 8.484 1.00 57.56 84 GLU A CA 1
ATOM 666 C C . GLU A 1 84 ? -16.432 22.185 7.941 1.00 57.56 84 GLU A C 1
ATOM 668 O O . GLU A 1 84 ? -15.915 23.210 7.502 1.00 57.56 84 GLU A O 1
ATOM 673 N N . GLN A 1 85 ? -17.752 22.019 7.974 1.00 52.50 85 GLN A N 1
ATOM 674 C CA . GLN A 1 85 ? -18.728 23.101 7.862 1.00 52.50 85 GLN A CA 1
ATOM 675 C C . GLN A 1 85 ? -19.870 22.839 8.848 1.00 52.50 85 GLN A C 1
ATOM 677 O O . GLN A 1 85 ? -20.729 22.011 8.574 1.00 52.50 85 GLN A O 1
ATOM 682 N N . ASP A 1 86 ? -19.856 23.518 9.999 1.00 40.25 86 ASP A N 1
ATOM 683 C CA . ASP A 1 86 ? -20.952 24.428 10.364 1.00 40.25 86 ASP A CA 1
ATOM 684 C C . ASP A 1 86 ? -20.577 25.317 11.568 1.00 40.25 86 ASP A C 1
ATOM 686 O O . ASP A 1 86 ? -19.910 24.891 12.511 1.00 40.25 86 ASP A O 1
ATOM 690 N N . THR A 1 87 ? -20.986 26.580 11.486 1.00 43.66 87 THR A N 1
ATOM 691 C CA . THR A 1 87 ? -20.945 27.644 12.513 1.00 43.66 87 THR A CA 1
ATOM 692 C C . THR A 1 87 ? -22.106 27.437 13.524 1.00 43.66 87 THR A C 1
ATOM 694 O O . THR A 1 87 ? -22.792 26.423 13.402 1.00 43.66 87 THR A O 1
ATOM 697 N N . PRO A 1 88 ? -22.484 28.331 14.474 1.0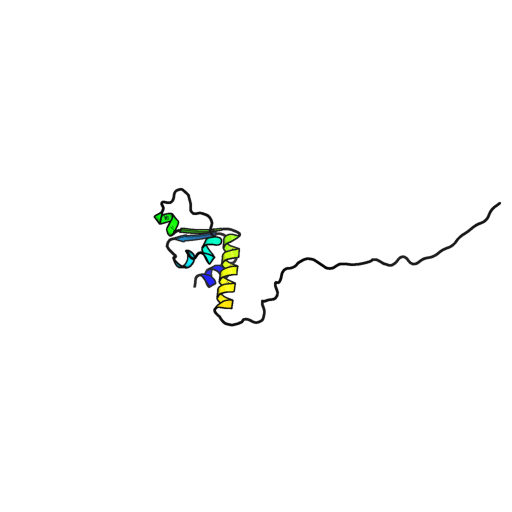0 46.53 88 PRO A N 1
ATOM 698 C CA . PRO A 1 88 ? -21.833 29.423 15.223 1.00 46.53 88 PRO A CA 1
ATOM 699 C C . PRO A 1 88 ? -22.024 29.280 16.770 1.00 46.53 88 PRO A C 1
ATOM 701 O O . PRO A 1 88 ? -22.911 28.567 17.231 1.00 46.53 88 PRO A O 1
ATOM 704 N N . LEU A 1 89 ? -21.283 30.030 17.597 1.00 46.56 89 LEU A N 1
ATOM 705 C CA . LEU A 1 89 ? -21.768 30.431 18.932 1.00 46.56 89 LEU A CA 1
ATOM 706 C C . LEU A 1 89 ? -21.664 31.953 19.034 1.00 46.56 89 LEU A C 1
ATOM 708 O O . LEU A 1 89 ? -20.574 32.519 19.045 1.00 46.56 89 LEU A O 1
ATOM 712 N N . VAL A 1 90 ? -22.831 32.583 18.987 1.00 52.94 90 VAL A N 1
ATOM 713 C CA . VAL A 1 90 ? -23.076 33.985 19.313 1.00 52.94 90 VAL A CA 1
ATOM 714 C C . VAL A 1 90 ? -23.126 34.046 20.837 1.00 52.94 90 VAL A C 1
ATOM 716 O O . VAL A 1 90 ? -24.001 33.417 21.426 1.00 52.94 90 VAL A O 1
ATOM 719 N N . ASP A 1 91 ? -22.182 34.744 21.463 1.00 48.22 91 ASP A N 1
ATOM 720 C CA . ASP A 1 91 ? -22.339 35.191 22.848 1.00 48.22 91 ASP A CA 1
ATOM 721 C C . ASP A 1 91 ? -23.187 36.472 22.796 1.00 48.22 91 ASP A C 1
ATOM 723 O O . ASP A 1 91 ? -22.666 37.574 22.630 1.00 48.22 91 ASP A O 1
ATOM 727 N N . GLU A 1 92 ? -24.508 36.313 22.830 1.00 56.03 92 GLU A N 1
ATOM 728 C CA . GLU A 1 92 ? -25.408 37.367 23.299 1.00 56.03 92 GLU A CA 1
ATOM 729 C C . GLU A 1 92 ? -25.538 37.175 24.808 1.00 56.03 92 GLU A C 1
ATOM 731 O O . GLU A 1 92 ? -26.052 36.133 25.188 1.00 56.03 92 GLU A O 1
ATOM 736 N N . GLU A 1 93 ? -25.009 38.101 25.619 1.00 50.69 93 GLU A N 1
ATOM 737 C CA . GLU A 1 93 ? -25.625 38.687 26.829 1.00 50.69 93 GLU A CA 1
ATOM 738 C C . GLU A 1 93 ? -24.735 39.862 27.291 1.00 50.69 93 GLU A C 1
ATOM 740 O O . GLU A 1 93 ? -23.692 39.662 27.905 1.00 50.69 93 GLU A O 1
ATOM 745 N N . ASP A 1 94 ? -25.139 41.086 26.961 1.00 48.09 94 ASP A N 1
ATOM 746 C CA . ASP A 1 94 ? -24.952 42.256 27.828 1.00 48.09 94 ASP A CA 1
ATOM 747 C C . ASP A 1 94 ? -26.204 43.114 27.607 1.00 48.09 94 ASP A C 1
ATOM 749 O O . ASP A 1 94 ? -26.307 43.880 26.645 1.00 48.09 94 ASP A O 1
ATOM 753 N N . ASP A 1 95 ? -27.204 42.848 28.450 1.00 53.12 95 ASP A N 1
ATOM 754 C CA . ASP A 1 95 ? -28.429 43.630 28.574 1.00 53.12 95 ASP A CA 1
ATOM 755 C C . ASP A 1 95 ? -28.114 45.073 29.006 1.00 53.12 95 ASP A C 1
ATOM 757 O O . ASP A 1 95 ? -27.179 45.354 29.760 1.00 53.12 95 ASP A O 1
ATOM 761 N N . GLU A 1 96 ? -28.935 45.970 28.471 1.00 52.50 96 GLU A N 1
ATOM 762 C CA . GLU A 1 96 ? -28.969 47.420 28.626 1.00 52.50 96 GLU A CA 1
ATOM 763 C C . GLU A 1 96 ? -29.110 47.876 30.088 1.00 52.50 96 GLU A C 1
ATOM 765 O O . GLU A 1 96 ? -29.842 47.265 30.857 1.00 52.50 96 GLU A O 1
ATOM 770 N N . ASP A 1 97 ? -28.512 49.023 30.423 1.00 46.84 97 ASP A N 1
ATOM 771 C CA . ASP A 1 97 ? -29.164 50.022 31.280 1.00 46.84 97 ASP A CA 1
ATOM 772 C C . ASP A 1 97 ? -28.654 51.427 30.892 1.00 46.84 97 ASP A C 1
ATOM 774 O O . ASP A 1 97 ? -27.494 51.796 31.104 1.00 46.84 97 ASP A O 1
ATOM 778 N N . GLU A 1 98 ? -29.544 52.191 30.253 1.00 55.25 98 GLU A N 1
ATOM 779 C CA . GLU A 1 98 ? -29.472 53.640 30.060 1.00 55.25 98 GLU A CA 1
ATOM 780 C C . GLU A 1 98 ? -29.590 54.356 31.414 1.00 55.25 98 GLU A C 1
ATOM 782 O O . GLU A 1 98 ? -30.544 54.096 32.133 1.00 55.25 98 GLU A O 1
ATOM 787 N N . GLU A 1 99 ? -28.745 55.352 31.702 1.00 56.03 99 GLU A N 1
ATOM 788 C CA . GLU A 1 99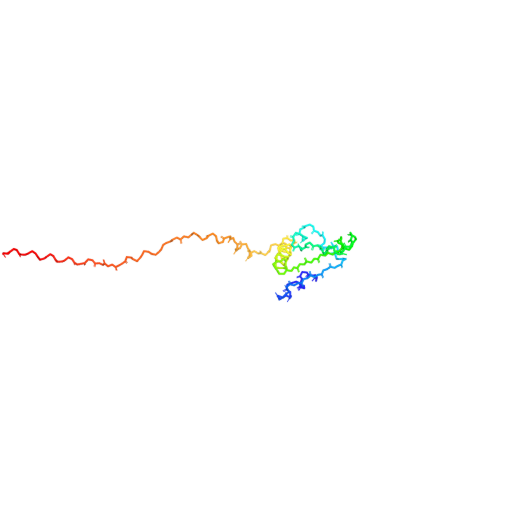 ? -29.214 56.579 32.365 1.00 56.03 99 GLU A CA 1
ATOM 789 C C . GLU A 1 99 ? -28.467 57.790 31.782 1.00 56.03 99 GLU A C 1
ATOM 791 O O . GLU A 1 99 ? -27.263 57.984 31.971 1.00 56.03 99 GLU A O 1
ATOM 796 N N . GLU A 1 100 ? -29.210 58.599 31.021 1.00 52.47 100 GLU A N 1
ATOM 797 C CA . GLU A 1 100 ? -28.863 59.977 30.690 1.00 52.47 100 GLU A CA 1
ATOM 798 C C . GLU A 1 100 ? -28.901 60.834 31.964 1.00 52.47 100 GLU A C 1
ATOM 800 O O . GLU A 1 100 ? -29.916 60.872 32.656 1.00 52.47 100 GLU A O 1
ATOM 805 N N . GLU A 1 101 ? -27.858 61.626 32.218 1.00 56.31 101 GLU A N 1
ATOM 806 C CA . GLU A 1 101 ? -27.983 62.798 33.087 1.00 56.31 101 GLU A CA 1
ATOM 807 C C . GLU A 1 101 ? -27.477 64.040 32.344 1.00 56.31 101 GLU A C 1
ATOM 809 O O . GLU A 1 101 ? -26.285 64.336 32.255 1.00 56.31 101 GLU A O 1
ATOM 814 N N . ILE A 1 102 ? -28.431 64.759 31.752 1.00 49.88 102 ILE A N 1
ATOM 815 C CA . ILE A 1 102 ? -28.288 66.157 31.353 1.00 49.88 102 ILE A CA 1
ATOM 816 C C . ILE A 1 102 ? -28.516 67.054 32.573 1.00 49.88 102 ILE A C 1
ATOM 818 O O . ILE A 1 102 ? -29.544 66.948 33.241 1.00 49.88 102 ILE A O 1
ATOM 822 N N . GLN A 1 103 ? -27.611 68.006 32.806 1.00 48.91 103 GLN A N 1
ATOM 823 C CA . GLN A 1 103 ? -27.971 69.318 33.349 1.00 48.91 103 GLN A CA 1
ATOM 824 C C . GLN A 1 103 ? -26.901 70.366 33.008 1.00 48.91 103 GLN A C 1
ATOM 826 O O . GLN A 1 103 ? -25.742 70.266 33.408 1.00 48.91 103 GLN A O 1
ATOM 831 N N . GLU A 1 104 ? -27.333 71.350 32.217 1.00 46.72 104 GLU A N 1
ATOM 832 C CA . GLU A 1 104 ? -26.709 72.658 32.018 1.00 46.72 104 GLU A CA 1
ATOM 833 C C . GLU A 1 104 ? -26.787 73.487 33.313 1.00 46.72 104 GLU A C 1
ATOM 835 O O . GLU A 1 104 ? -27.855 73.537 33.922 1.00 46.72 104 GLU A O 1
ATOM 840 N N . GLU A 1 105 ? -25.706 74.190 33.672 1.00 50.59 105 GLU A N 1
ATOM 841 C CA . GLU A 1 105 ? -25.716 75.638 33.980 1.00 50.59 105 GLU A CA 1
ATOM 842 C C . GLU A 1 105 ? -24.308 76.239 33.822 1.00 50.59 105 GLU A C 1
ATOM 844 O O . GLU A 1 105 ? -23.332 75.634 34.328 1.00 50.59 105 GLU A O 1
#

pLDDT: mean 75.8, std 19.05, range [40.25, 94.44]

Organism: Orbilia oligospora (NCBI:txid2813651)

Foldseek 3Di:
DVLVVLVVCPVPFKDKFFQPVVCLDPVLQVLWDQDDPPDDPNRSSGITMHGHVSSVVNNVVVVVVVCVVPPDDPPPPPPDDPPDDDDDDDPDDDDDDDDDDDDDD

Radius of gyration: 28.92 Å; chains: 1; bounding box: 51×91×48 Å